Protein AF-A0A6I2M3P4-F1 (afdb_monomer_lite)

Secondary structure (DSSP, 8-state):
---TTHHHHHHHHHHHHHHHHHHHHHH-HHHHHHHTT--GGGHHHHHHHHHHHHHHHHHHHHHH--HHHHHHHHHHHHHHHHHHHHHHHHTTS--HHHHHHHHHHHHHHHHHHHTT-

Structure (mmCIF, N/CA/C/O backbone):
data_AF-A0A6I2M3P4-F1
#
_entry.id   AF-A0A6I2M3P4-F1
#
loop_
_atom_site.group_PDB
_atom_site.id
_atom_site.type_symbol
_atom_site.label_atom_id
_atom_site.label_alt_id
_atom_site.label_comp_id
_atom_site.label_asym_id
_atom_site.label_entity_id
_atom_site.label_seq_id
_atom_site.pdbx_PDB_ins_code
_atom_site.Cartn_x
_atom_site.Cartn_y
_atom_site.Cartn_z
_atom_site.occupancy
_atom_site.B_iso_or_equiv
_atom_site.auth_seq_id
_atom_site.auth_comp_id
_atom_site.auth_asym_id
_atom_site.auth_atom_id
_atom_site.pdbx_PDB_model_num
ATOM 1 N N . MET A 1 1 ? 22.881 15.861 -17.111 1.00 49.88 1 MET A N 1
ATOM 2 C CA . MET A 1 1 ? 23.107 16.102 -15.668 1.00 49.88 1 MET A CA 1
ATOM 3 C C . MET A 1 1 ? 22.750 14.823 -14.932 1.00 49.88 1 MET A C 1
ATOM 5 O O . MET A 1 1 ? 21.656 14.314 -15.130 1.00 49.88 1 MET A O 1
ATOM 9 N N . SER A 1 2 ? 23.692 14.234 -14.200 1.00 54.59 2 SER A N 1
ATOM 10 C CA . SER A 1 2 ? 23.534 12.927 -13.559 1.00 54.59 2 SER A CA 1
ATOM 11 C C . SER A 1 2 ? 22.477 12.983 -12.455 1.00 54.59 2 SER A C 1
ATOM 13 O O . SER A 1 2 ? 22.724 13.544 -11.391 1.00 54.59 2 SER A O 1
ATOM 15 N N . ALA A 1 3 ? 21.331 12.338 -12.665 1.00 61.12 3 ALA A N 1
ATOM 16 C CA . ALA A 1 3 ? 20.294 12.129 -11.649 1.00 61.12 3 ALA A CA 1
ATOM 17 C C . ALA A 1 3 ? 20.735 11.200 -10.488 1.00 61.12 3 ALA A C 1
ATOM 19 O O . ALA A 1 3 ? 19.892 10.704 -9.744 1.00 61.12 3 ALA A O 1
ATOM 20 N N . GLY A 1 4 ? 22.043 10.953 -10.329 1.00 75.81 4 GLY A N 1
ATOM 21 C CA . GLY A 1 4 ? 22.617 9.808 -9.615 1.00 75.81 4 GLY A CA 1
ATOM 22 C C . GLY A 1 4 ? 22.250 9.693 -8.134 1.00 75.81 4 GLY A C 1
ATOM 23 O O . GLY A 1 4 ? 22.308 8.593 -7.602 1.00 75.81 4 GLY A O 1
ATOM 24 N N . LEU A 1 5 ? 21.828 10.789 -7.488 1.00 79.50 5 LEU A N 1
ATOM 25 C CA . LEU A 1 5 ? 21.383 10.795 -6.084 1.00 79.50 5 LEU A CA 1
ATOM 26 C C . LEU A 1 5 ? 20.009 11.442 -5.857 1.00 79.50 5 LEU A C 1
ATOM 28 O O . LEU A 1 5 ? 19.343 11.118 -4.877 1.00 79.50 5 LEU A O 1
ATOM 32 N N . ALA A 1 6 ? 19.546 12.310 -6.761 1.00 86.75 6 ALA A N 1
ATOM 33 C CA . ALA A 1 6 ? 18.277 13.018 -6.590 1.00 86.75 6 ALA A CA 1
ATOM 34 C C . ALA A 1 6 ? 17.069 12.070 -6.657 1.00 86.75 6 ALA A C 1
ATOM 36 O O . ALA A 1 6 ? 16.171 12.154 -5.824 1.00 86.75 6 ALA A O 1
ATOM 37 N N . LEU A 1 7 ? 17.063 11.137 -7.614 1.00 88.50 7 LEU A N 1
ATOM 38 C CA . LEU A 1 7 ? 15.954 10.198 -7.788 1.00 88.50 7 LEU A CA 1
ATOM 39 C C . LEU A 1 7 ? 15.818 9.211 -6.606 1.00 88.50 7 LEU A C 1
ATOM 41 O O . LEU A 1 7 ? 14.716 9.104 -6.064 1.00 88.50 7 LEU A O 1
ATOM 45 N N . PRO A 1 8 ? 16.898 8.549 -6.134 1.00 91.56 8 PRO A N 1
ATOM 46 C CA . PRO A 1 8 ? 16.842 7.732 -4.921 1.00 91.56 8 PRO A CA 1
ATOM 47 C C . PRO A 1 8 ? 16.382 8.518 -3.692 1.00 91.56 8 PRO A C 1
ATOM 49 O O . PRO A 1 8 ? 15.584 8.012 -2.909 1.00 91.56 8 PRO A O 1
ATOM 52 N N . LEU A 1 9 ? 16.855 9.758 -3.529 1.00 93.44 9 LEU A N 1
ATOM 53 C CA . LEU A 1 9 ? 16.485 10.603 -2.396 1.00 93.44 9 LEU A CA 1
ATOM 54 C C . LEU A 1 9 ? 14.984 10.915 -2.389 1.00 93.44 9 LEU A C 1
ATOM 56 O O . LEU A 1 9 ? 14.334 10.738 -1.362 1.00 93.44 9 LEU A O 1
ATOM 60 N N . VAL A 1 10 ? 14.421 11.323 -3.530 1.00 94.50 10 VAL A N 1
ATOM 61 C CA . VAL A 1 10 ? 12.973 11.560 -3.662 1.00 94.50 10 VAL A CA 1
ATOM 62 C C . VAL A 1 10 ? 12.183 10.285 -3.348 1.00 94.50 10 VAL A C 1
ATOM 64 O O . VAL A 1 10 ? 11.187 10.348 -2.628 1.00 94.50 10 VAL A O 1
ATOM 67 N N . GLY A 1 11 ? 12.656 9.124 -3.812 1.00 93.62 11 GLY A N 1
ATOM 68 C CA . GLY A 1 11 ? 12.061 7.828 -3.480 1.00 93.62 11 GLY A CA 1
ATOM 69 C C . GLY A 1 11 ? 12.056 7.543 -1.975 1.00 93.62 11 GLY A C 1
ATOM 70 O O . GLY A 1 11 ? 11.015 7.212 -1.410 1.00 93.62 11 GLY A O 1
ATOM 71 N N . TRP A 1 12 ? 13.189 7.735 -1.296 1.00 95.69 12 TRP A N 1
ATOM 72 C CA . TRP A 1 12 ? 13.289 7.529 0.152 1.00 95.69 12 TRP A CA 1
ATOM 73 C C . TRP A 1 12 ? 12.456 8.517 0.965 1.00 95.69 12 TRP A C 1
ATOM 75 O O . TRP A 1 12 ? 11.873 8.126 1.975 1.00 95.69 12 TRP A O 1
ATOM 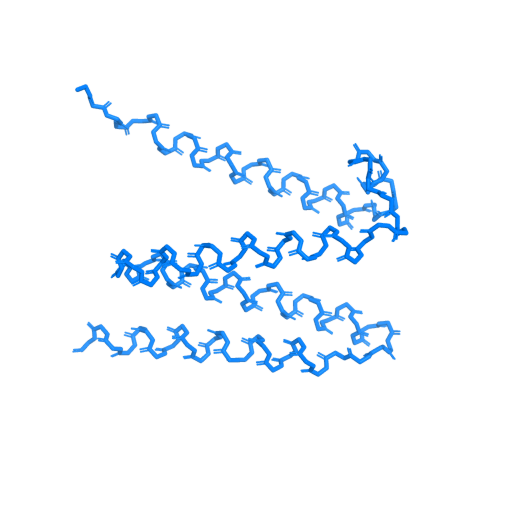85 N N . ILE A 1 13 ? 12.337 9.767 0.516 1.00 96.88 13 ILE A N 1
ATOM 86 C CA . ILE A 1 13 ? 11.429 10.744 1.127 1.00 96.88 13 ILE A CA 1
ATOM 87 C C . ILE A 1 13 ? 9.982 10.254 1.020 1.00 96.88 13 ILE A C 1
ATOM 89 O O . ILE A 1 13 ? 9.264 10.267 2.018 1.00 96.88 13 ILE A O 1
ATOM 93 N N . ALA A 1 14 ? 9.558 9.762 -0.149 1.00 94.94 14 ALA A N 1
ATOM 94 C CA . ALA A 1 14 ? 8.211 9.219 -0.321 1.00 94.94 14 ALA A CA 1
ATOM 95 C C . ALA A 1 14 ? 7.949 8.020 0.611 1.00 94.94 14 ALA A C 1
ATOM 97 O O . ALA A 1 14 ? 6.884 7.942 1.228 1.00 94.94 14 ALA A O 1
ATOM 98 N N . VAL A 1 15 ? 8.931 7.125 0.780 1.00 96.06 15 VAL A N 1
ATOM 99 C CA . VAL A 1 15 ? 8.856 6.007 1.738 1.00 96.06 15 VAL A CA 1
ATOM 100 C C . VAL A 1 15 ? 8.731 6.520 3.172 1.00 96.06 15 VAL A C 1
ATOM 102 O O . VAL A 1 15 ? 7.837 6.091 3.895 1.00 96.06 15 VAL A O 1
ATOM 105 N N . ALA A 1 16 ? 9.581 7.460 3.585 1.00 97.81 16 ALA A N 1
ATOM 106 C CA . ALA A 1 16 ? 9.571 7.995 4.944 1.00 97.81 16 ALA A CA 1
ATOM 107 C C . ALA A 1 16 ? 8.244 8.691 5.278 1.00 97.81 16 ALA A C 1
ATOM 109 O O . ALA A 1 16 ? 7.675 8.453 6.343 1.00 97.81 16 ALA A O 1
ATOM 110 N N . VAL A 1 17 ? 7.717 9.499 4.353 1.00 97.12 17 VAL A N 1
ATOM 111 C CA . VAL A 1 17 ? 6.424 10.174 4.519 1.00 97.12 17 VAL A CA 1
ATOM 112 C C . VAL A 1 17 ? 5.296 9.151 4.628 1.00 97.12 17 VAL A C 1
ATOM 114 O O . VAL A 1 17 ? 4.540 9.177 5.595 1.00 97.12 17 VAL A O 1
ATOM 117 N N . THR A 1 18 ? 5.187 8.216 3.683 1.00 94.75 18 THR A N 1
ATOM 118 C CA . THR A 1 18 ? 4.084 7.236 3.674 1.00 94.75 18 THR A CA 1
ATOM 119 C C . THR A 1 18 ? 4.130 6.285 4.869 1.00 94.75 18 THR A C 1
ATOM 121 O O . THR A 1 18 ? 3.089 6.000 5.468 1.00 94.75 18 THR A O 1
ATOM 124 N N . LEU A 1 19 ? 5.322 5.851 5.280 1.00 95.94 19 LEU A N 1
ATOM 125 C CA . LEU A 1 19 ? 5.499 5.035 6.477 1.00 95.94 19 LEU A CA 1
ATOM 126 C C . LEU A 1 19 ? 5.180 5.828 7.748 1.00 95.94 19 LEU A C 1
ATOM 128 O O . LEU A 1 19 ? 4.480 5.316 8.617 1.00 95.94 19 LEU A O 1
ATOM 132 N N . GLY A 1 20 ? 5.623 7.084 7.840 1.00 97.50 20 GLY A N 1
ATOM 133 C CA . GLY A 1 20 ? 5.314 7.964 8.968 1.00 97.50 20 GLY A CA 1
ATOM 134 C C . GLY A 1 20 ? 3.810 8.183 9.140 1.00 97.50 20 GLY A C 1
ATOM 135 O O . GLY A 1 20 ? 3.288 8.036 10.245 1.00 97.50 20 GLY A O 1
ATOM 136 N N . LEU A 1 21 ? 3.094 8.437 8.040 1.00 95.88 21 LEU A N 1
ATOM 137 C CA . LEU A 1 21 ? 1.630 8.530 8.034 1.00 95.88 21 LEU A CA 1
ATOM 138 C C . LEU A 1 21 ? 0.971 7.216 8.473 1.00 95.88 21 LEU A C 1
ATOM 140 O O . LEU A 1 21 ? 0.038 7.232 9.276 1.00 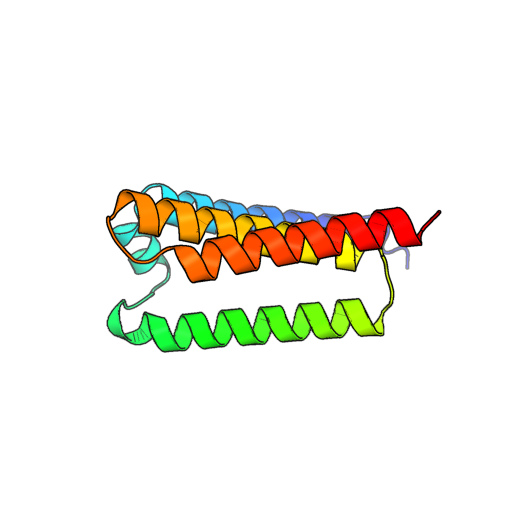95.88 21 LEU A O 1
ATOM 144 N N . THR A 1 22 ? 1.479 6.081 7.987 1.00 95.06 22 THR A N 1
ATOM 145 C CA . THR A 1 22 ? 0.975 4.748 8.350 1.00 95.06 22 THR A CA 1
ATOM 146 C C . THR A 1 22 ? 1.135 4.486 9.844 1.00 95.06 22 THR A C 1
ATOM 148 O O . THR A 1 22 ? 0.171 4.103 10.499 1.00 95.06 22 THR A O 1
ATOM 151 N N . VAL A 1 23 ? 2.322 4.738 10.402 1.00 96.69 23 VAL A N 1
ATOM 152 C CA . VAL A 1 23 ? 2.600 4.568 11.836 1.00 96.69 23 VAL A CA 1
ATOM 153 C C . VAL A 1 23 ? 1.725 5.497 12.673 1.00 96.69 23 VAL A C 1
ATOM 155 O O . VAL A 1 23 ? 1.154 5.055 13.667 1.00 96.69 23 VAL A O 1
ATOM 158 N N . MET A 1 24 ? 1.566 6.758 12.259 1.00 96.44 24 MET A N 1
ATOM 159 C CA . MET A 1 24 ? 0.724 7.725 12.963 1.00 96.44 24 MET A CA 1
ATOM 160 C C . MET A 1 24 ? -0.733 7.254 13.064 1.00 96.44 24 MET A C 1
ATOM 162 O O . MET A 1 24 ? -1.305 7.293 14.150 1.00 96.44 24 MET A O 1
ATOM 166 N N . VAL A 1 25 ? -1.324 6.794 11.957 1.00 94.94 25 VAL A N 1
ATOM 167 C CA . VAL A 1 25 ? -2.714 6.307 11.942 1.00 94.94 25 VAL A CA 1
ATOM 168 C C . VAL A 1 25 ? -2.840 4.942 12.626 1.00 94.94 25 VAL A C 1
ATOM 170 O O . VAL A 1 25 ? -3.844 4.674 13.272 1.00 94.94 25 VAL A O 1
ATOM 173 N N . ALA A 1 26 ? -1.834 4.072 12.532 1.00 94.00 26 ALA A N 1
ATOM 174 C CA . ALA A 1 26 ? -1.868 2.769 13.194 1.00 94.00 26 ALA A CA 1
ATOM 175 C C . ALA A 1 26 ? -1.772 2.874 14.727 1.00 94.00 26 ALA A C 1
ATOM 177 O O . ALA A 1 26 ? -2.398 2.081 15.427 1.00 94.00 26 ALA A O 1
ATOM 178 N N . ALA A 1 27 ? -0.997 3.832 15.247 1.00 96.44 27 ALA A N 1
ATOM 179 C CA . ALA A 1 27 ? -0.814 4.030 16.685 1.00 96.44 27 ALA A CA 1
ATOM 180 C C . ALA A 1 27 ? -2.038 4.672 17.362 1.00 96.44 27 ALA A C 1
ATOM 182 O O . ALA A 1 27 ? -2.383 4.303 18.482 1.00 96.44 27 ALA A O 1
ATOM 183 N N . ASP A 1 28 ? -2.696 5.612 16.681 1.00 96.19 28 ASP A N 1
ATOM 184 C CA . ASP A 1 28 ? -3.931 6.258 17.129 1.00 96.19 28 ASP A CA 1
ATOM 185 C C . ASP A 1 28 ? -4.854 6.465 15.916 1.00 96.19 28 ASP A C 1
ATOM 187 O O . ASP A 1 28 ? -4.735 7.474 15.217 1.00 96.19 28 ASP A O 1
ATOM 191 N N . PRO A 1 29 ? -5.772 5.523 15.629 1.00 92.38 29 PRO A N 1
ATOM 192 C 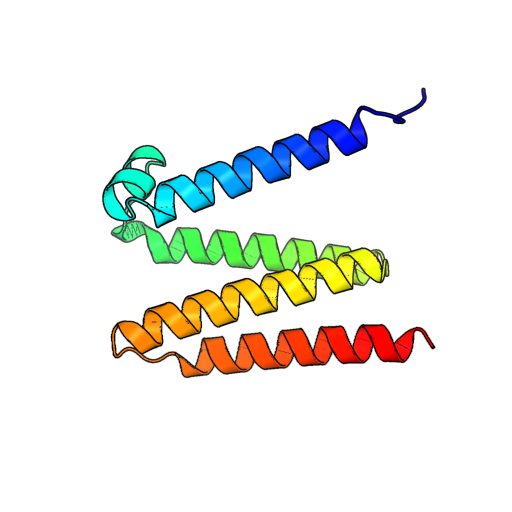CA . PRO A 1 29 ? -6.622 5.606 14.445 1.00 92.38 29 PRO A CA 1
ATOM 193 C C . PRO A 1 29 ? -7.484 6.864 14.400 1.00 92.38 29 PRO A C 1
ATOM 195 O O . PRO A 1 29 ? -7.637 7.460 13.338 1.00 92.38 29 PRO A O 1
ATOM 198 N N . GLN A 1 30 ? -8.036 7.298 15.535 1.00 93.00 30 GLN A N 1
ATOM 199 C CA . GLN A 1 30 ? -8.923 8.460 15.561 1.00 93.00 30 GLN A CA 1
ATOM 200 C C . GLN A 1 30 ? -8.127 9.765 15.519 1.00 93.00 30 GLN A C 1
ATOM 202 O O . GLN A 1 30 ? -8.391 10.612 14.662 1.00 93.00 30 GLN A O 1
ATOM 207 N N . GLY A 1 31 ? -7.125 9.926 16.387 1.00 94.06 31 GLY A N 1
ATOM 208 C CA . GLY A 1 31 ? -6.303 11.134 16.405 1.00 94.06 31 GLY A CA 1
ATOM 209 C C . GLY A 1 31 ? -5.411 11.265 15.170 1.00 94.06 31 GLY A C 1
ATOM 210 O O . GLY A 1 31 ? -5.227 12.369 14.662 1.00 94.06 31 GLY A O 1
ATOM 211 N N . GLY A 1 32 ? -4.910 10.156 14.625 1.00 94.50 32 GLY A N 1
ATOM 212 C CA . GLY A 1 32 ? -4.142 10.123 13.382 1.00 94.50 32 GLY A CA 1
ATOM 213 C C . GLY A 1 32 ? -4.966 10.554 12.169 1.00 94.50 32 GLY A C 1
ATOM 214 O O . GLY A 1 32 ? -4.493 11.368 11.380 1.00 94.50 32 GLY A O 1
ATOM 215 N N . LEU A 1 33 ? -6.212 10.080 12.042 1.00 93.25 33 LEU A N 1
ATOM 216 C CA . LEU A 1 33 ? -7.124 10.555 10.996 1.00 93.25 33 LEU A CA 1
ATOM 217 C C . LEU A 1 33 ? -7.476 12.037 11.184 1.00 93.25 33 LEU A C 1
ATOM 219 O O . LEU A 1 33 ? -7.438 12.790 10.212 1.00 93.25 33 LEU A O 1
ATOM 223 N N . ALA A 1 34 ? -7.736 12.481 12.417 1.00 93.56 34 ALA A N 1
ATOM 224 C CA . ALA A 1 34 ? -8.033 13.884 12.706 1.00 93.56 34 ALA A CA 1
ATOM 225 C C . ALA A 1 34 ? -6.875 14.826 12.330 1.00 93.56 34 ALA A C 1
ATOM 227 O O . ALA A 1 34 ? -7.114 15.879 11.750 1.00 93.56 34 ALA A O 1
ATOM 228 N N . ARG A 1 35 ? -5.617 14.435 12.586 1.00 95.12 35 ARG A N 1
ATOM 229 C CA . ARG A 1 35 ? -4.417 15.197 12.175 1.00 95.12 35 ARG A CA 1
ATOM 230 C C . ARG A 1 35 ? -4.239 15.299 10.660 1.00 95.12 35 ARG A C 1
ATOM 232 O O . ARG A 1 35 ? -3.491 16.152 10.199 1.00 95.12 35 ARG A O 1
ATOM 239 N N . LEU A 1 36 ? -4.878 14.408 9.906 1.00 94.31 36 LEU A N 1
ATOM 240 C CA . LEU A 1 36 ? -4.887 14.406 8.444 1.00 94.31 36 LEU A CA 1
ATOM 241 C C . LEU A 1 36 ? -6.169 15.010 7.872 1.00 94.31 36 LEU A C 1
ATOM 243 O O . LEU A 1 36 ? -6.466 14.772 6.701 1.00 94.31 36 LEU A O 1
ATOM 247 N N . ASP A 1 37 ? -6.962 15.693 8.701 1.00 94.44 37 ASP A N 1
ATOM 248 C CA . ASP A 1 37 ? -8.277 16.234 8.351 1.00 94.44 37 ASP A CA 1
ATOM 249 C C . ASP A 1 37 ? -9.221 15.190 7.723 1.00 94.44 37 ASP A C 1
ATOM 251 O O . ASP A 1 37 ? -10.160 15.519 6.994 1.00 94.44 37 ASP A O 1
ATOM 255 N N . HIS A 1 38 ? -8.996 13.903 8.011 1.00 93.75 38 HIS A N 1
ATOM 256 C CA . HIS A 1 38 ? -9.841 12.830 7.511 1.00 93.75 38 HIS A CA 1
ATOM 257 C C . HIS A 1 38 ? -11.120 12.756 8.340 1.00 93.75 38 HIS A C 1
ATOM 259 O O . HIS A 1 38 ? -11.109 12.516 9.548 1.00 93.75 38 HIS A O 1
ATOM 265 N N . ARG A 1 39 ? -12.243 12.925 7.647 1.00 91.94 39 ARG A N 1
ATOM 266 C CA . ARG A 1 39 ? -13.590 12.843 8.200 1.00 91.94 39 ARG A CA 1
ATOM 267 C C . ARG A 1 39 ? -14.176 11.444 7.954 1.00 91.94 39 ARG A C 1
ATOM 269 O O . ARG A 1 39 ? -14.202 11.025 6.793 1.00 91.94 39 ARG A O 1
ATOM 276 N N . PRO A 1 40 ? -14.637 10.708 8.985 1.00 90.88 40 PRO A N 1
ATOM 277 C CA . PRO A 1 40 ? -15.210 9.367 8.816 1.00 90.88 40 PRO A CA 1
ATOM 278 C C . PRO A 1 40 ? -16.351 9.302 7.791 1.00 90.88 40 PRO A C 1
ATOM 280 O O . PRO A 1 40 ? -16.441 8.357 7.011 1.00 90.88 40 PRO A O 1
ATOM 283 N N . GLU A 1 41 ? -17.184 10.336 7.737 1.00 95.31 41 GLU A N 1
ATOM 284 C CA . GLU A 1 41 ? -18.306 10.481 6.812 1.00 95.31 41 GLU A CA 1
ATOM 285 C C . GLU A 1 41 ? -17.882 10.593 5.335 1.00 95.31 41 GLU A C 1
ATOM 287 O O . GLU A 1 41 ? -18.668 10.281 4.442 1.00 95.31 41 GLU A O 1
ATOM 292 N N . LEU A 1 42 ? -16.627 10.968 5.059 1.00 95.81 42 LEU A N 1
ATOM 293 C CA . LEU A 1 42 ? -16.060 11.048 3.707 1.00 95.81 42 LEU A CA 1
ATOM 294 C C . LEU A 1 42 ? -15.231 9.810 3.329 1.00 95.81 42 LEU A C 1
ATOM 296 O O . LEU A 1 42 ? -14.680 9.755 2.226 1.00 95.81 42 LEU A O 1
ATOM 300 N N . LEU A 1 43 ? -15.144 8.798 4.202 1.00 91.94 43 LEU A N 1
ATOM 301 C CA . LEU A 1 43 ? -14.250 7.650 4.025 1.00 91.94 43 LEU A CA 1
ATOM 302 C C . LEU A 1 43 ? -14.470 6.923 2.691 1.00 91.94 43 LEU A C 1
ATOM 304 O O . LEU A 1 43 ? -13.502 6.567 2.025 1.00 91.94 43 LEU A O 1
ATOM 308 N N . GLY A 1 44 ? -15.724 6.757 2.259 1.00 95.31 44 GLY A N 1
ATOM 309 C CA . GLY A 1 44 ? -16.035 6.129 0.971 1.00 95.31 44 GLY A CA 1
ATOM 310 C C . GLY A 1 44 ? -15.430 6.873 -0.227 1.00 95.31 44 GLY A C 1
ATOM 311 O O . GLY A 1 44 ? -14.877 6.243 -1.128 1.00 95.31 44 GLY A O 1
ATOM 312 N N . GLN A 1 45 ? -15.460 8.209 -0.212 1.00 97.38 45 GLN A N 1
ATOM 313 C CA . GLN A 1 45 ? -14.889 9.042 -1.278 1.00 97.38 45 GLN A CA 1
ATOM 314 C C . GLN A 1 45 ? -13.357 8.996 -1.259 1.00 97.38 45 GLN A C 1
ATOM 316 O O . GLN A 1 45 ? -12.724 8.840 -2.303 1.00 97.38 45 GLN A O 1
ATOM 321 N N . VAL A 1 46 ? -12.753 9.054 -0.067 1.00 95.00 46 VAL A N 1
ATOM 322 C CA . VAL A 1 46 ? -11.297 8.922 0.104 1.00 95.00 46 VAL A CA 1
ATOM 323 C C . VAL A 1 46 ? -10.812 7.558 -0.392 1.00 95.00 46 VAL A C 1
ATOM 325 O O . VAL A 1 46 ? -9.810 7.479 -1.104 1.00 95.00 46 VAL A O 1
ATOM 328 N N . MET A 1 47 ? -11.532 6.481 -0.071 1.00 95.69 47 MET A N 1
ATOM 329 C CA . MET A 1 47 ? -11.204 5.136 -0.547 1.00 95.69 47 MET A CA 1
ATOM 330 C C . MET A 1 47 ? -11.341 5.013 -2.066 1.00 95.69 47 MET A C 1
ATOM 332 O O . MET A 1 47 ? -10.457 4.438 -2.697 1.00 95.69 47 MET A O 1
ATOM 336 N N . ALA A 1 48 ? -12.370 5.610 -2.676 1.00 97.62 48 ALA A N 1
ATOM 337 C CA . ALA A 1 48 ? -12.487 5.663 -4.135 1.00 97.62 48 ALA A CA 1
ATOM 338 C C . ALA A 1 48 ? -11.270 6.349 -4.783 1.00 97.62 48 ALA A C 1
ATOM 340 O O . ALA A 1 48 ? -10.715 5.831 -5.751 1.00 97.62 48 ALA A O 1
ATOM 341 N N . GLY A 1 49 ? -10.794 7.458 -4.204 1.00 97.38 49 GLY A N 1
ATOM 342 C CA . GLY A 1 49 ? -9.563 8.122 -4.642 1.00 97.38 49 GLY A CA 1
ATOM 343 C C . GLY A 1 49 ? -8.321 7.229 -4.533 1.00 97.38 49 GLY A C 1
ATOM 344 O O . GLY A 1 49 ? -7.511 7.183 -5.460 1.00 97.38 49 GLY A O 1
ATOM 345 N N . ARG A 1 50 ? -8.188 6.458 -3.444 1.00 95.00 50 ARG A N 1
ATOM 346 C CA . ARG A 1 50 ? -7.086 5.492 -3.267 1.00 95.00 50 ARG A CA 1
ATOM 347 C C . ARG A 1 50 ? -7.129 4.385 -4.321 1.00 95.00 50 ARG A C 1
ATOM 349 O O . ARG A 1 50 ? -6.094 4.095 -4.918 1.00 95.00 50 ARG A O 1
ATOM 356 N N . TYR A 1 51 ? -8.307 3.831 -4.610 1.00 96.00 51 TYR A N 1
ATOM 357 C CA . TYR A 1 51 ? -8.464 2.827 -5.666 1.00 96.00 51 TYR A CA 1
ATOM 358 C C . TYR A 1 51 ? -8.167 3.394 -7.058 1.00 96.00 51 TYR A C 1
ATOM 360 O O . TYR A 1 51 ? -7.513 2.725 -7.854 1.00 96.00 51 TYR A O 1
ATOM 368 N N . ALA A 1 52 ? -8.566 4.636 -7.348 1.00 98.06 52 ALA A N 1
ATOM 369 C CA . ALA A 1 52 ? -8.226 5.300 -8.607 1.00 98.06 52 ALA A CA 1
ATOM 370 C C . ALA A 1 52 ? -6.705 5.496 -8.764 1.00 98.06 52 ALA A C 1
ATOM 372 O O . ALA A 1 52 ? -6.150 5.205 -9.824 1.00 98.06 52 ALA A O 1
ATOM 373 N N . ALA A 1 53 ? -6.011 5.919 -7.702 1.00 97.00 53 ALA A N 1
ATOM 374 C CA . ALA A 1 53 ? -4.553 6.044 -7.708 1.00 97.00 53 ALA A CA 1
ATOM 375 C C . ALA A 1 53 ? -3.853 4.684 -7.892 1.00 97.00 53 ALA A C 1
ATOM 377 O O . ALA A 1 53 ? -2.912 4.569 -8.677 1.00 97.00 53 ALA A O 1
ATOM 378 N N . GLN A 1 54 ? -4.336 3.635 -7.221 1.00 96.00 54 GLN A N 1
ATOM 379 C CA . GLN A 1 54 ? -3.830 2.269 -7.391 1.00 96.00 54 GLN A CA 1
ATOM 380 C C . GLN A 1 54 ? -4.063 1.738 -8.811 1.00 96.00 54 GLN A C 1
ATOM 382 O O . GLN A 1 54 ? -3.170 1.113 -9.379 1.00 96.00 54 GLN A O 1
ATOM 387 N N . ALA A 1 55 ? -5.223 2.021 -9.409 1.00 97.00 55 ALA A N 1
ATOM 388 C CA . ALA A 1 55 ? -5.521 1.658 -10.791 1.00 97.00 55 ALA A CA 1
ATOM 389 C C . ALA A 1 55 ? -4.577 2.362 -11.778 1.00 97.00 55 ALA A C 1
ATOM 391 O O . ALA A 1 55 ? -4.075 1.724 -12.702 1.00 97.00 55 ALA A O 1
ATOM 392 N N . LEU A 1 56 ? -4.271 3.644 -11.553 1.00 97.94 56 LEU A N 1
ATOM 393 C CA . LEU A 1 56 ? -3.288 4.377 -12.353 1.00 97.94 56 LEU A CA 1
ATOM 394 C C . LEU A 1 56 ? -1.884 3.762 -12.240 1.00 97.94 56 LEU A C 1
ATOM 396 O O . LEU A 1 56 ? -1.210 3.596 -13.255 1.00 97.94 56 LEU A O 1
ATOM 400 N N . LEU A 1 57 ? -1.450 3.379 -11.033 1.00 96.31 57 LEU A N 1
ATOM 401 C CA . LEU A 1 57 ? -0.172 2.684 -10.834 1.00 96.31 57 LEU A CA 1
ATOM 402 C C . LEU A 1 57 ? -0.146 1.319 -11.531 1.00 96.31 57 LEU A C 1
ATOM 404 O O . LEU A 1 57 ? 0.851 0.983 -12.164 1.00 96.31 57 LEU A O 1
ATOM 408 N N . ALA A 1 58 ? -1.240 0.557 -11.465 1.00 95.81 58 ALA A N 1
ATOM 409 C CA . ALA A 1 58 ? -1.375 -0.719 -12.168 1.00 95.81 58 ALA A CA 1
ATOM 410 C C . ALA A 1 58 ? -1.317 -0.552 -13.685 1.00 95.81 58 ALA A C 1
ATOM 412 O O . ALA A 1 58 ? -0.611 -1.301 -14.358 1.00 95.81 58 ALA A O 1
ATOM 413 N N . PHE A 1 59 ? -1.990 0.467 -14.215 1.00 97.06 59 PHE A N 1
ATOM 414 C CA . PHE A 1 59 ? -1.908 0.820 -15.625 1.00 97.06 59 PHE A CA 1
ATOM 415 C C . PHE A 1 59 ? -0.474 1.192 -16.027 1.00 97.06 59 PHE A C 1
ATOM 417 O O . PHE A 1 59 ? 0.048 0.655 -17.001 1.00 97.06 59 PHE A O 1
ATOM 424 N N . ALA A 1 60 ? 0.205 2.041 -15.250 1.00 96.19 60 ALA A N 1
ATOM 425 C CA . ALA A 1 60 ? 1.595 2.408 -15.509 1.00 96.19 60 ALA A CA 1
ATOM 426 C C . ALA A 1 60 ? 2.539 1.192 -15.457 1.00 96.19 60 ALA A C 1
ATOM 428 O O . ALA A 1 60 ? 3.411 1.053 -16.316 1.00 96.19 60 ALA A O 1
ATOM 429 N N . ALA A 1 61 ? 2.354 0.281 -14.497 1.00 95.00 61 ALA A N 1
ATOM 430 C CA . ALA A 1 61 ? 3.131 -0.955 -14.401 1.00 95.00 61 ALA A CA 1
ATOM 431 C C . ALA A 1 61 ? 2.898 -1.880 -15.607 1.00 95.00 61 ALA A C 1
ATOM 433 O O . ALA A 1 61 ? 3.854 -2.443 -16.138 1.00 95.00 61 ALA A O 1
ATOM 434 N N . ALA A 1 62 ? 1.652 -1.987 -16.077 1.00 93.38 62 ALA A N 1
ATOM 435 C CA . ALA A 1 62 ? 1.303 -2.767 -17.261 1.00 93.38 62 ALA A CA 1
ATOM 436 C C . ALA A 1 62 ? 1.907 -2.179 -18.549 1.00 93.38 62 ALA A C 1
ATOM 438 O O . ALA A 1 62 ? 2.461 -2.919 -19.355 1.00 93.38 62 ALA A O 1
ATOM 439 N N . VAL A 1 63 ? 1.849 -0.854 -18.730 1.00 96.62 63 VAL A N 1
ATOM 440 C CA . VAL A 1 63 ? 2.361 -0.174 -19.936 1.00 96.62 63 VAL A CA 1
ATOM 441 C C . VAL A 1 63 ? 3.888 -0.153 -19.984 1.00 96.62 63 VAL A C 1
ATOM 443 O O . VAL A 1 63 ? 4.473 -0.334 -21.047 1.00 96.62 63 VAL A O 1
ATOM 446 N N . THR A 1 64 ? 4.551 0.066 -18.847 1.00 94.94 64 THR A N 1
ATOM 447 C CA . THR A 1 64 ? 6.023 0.107 -18.793 1.00 94.94 64 THR A CA 1
ATOM 448 C C . THR A 1 64 ? 6.666 -1.273 -18.902 1.00 94.94 64 THR A C 1
ATOM 450 O O . THR A 1 64 ? 7.868 -1.350 -19.148 1.00 94.94 64 THR A O 1
ATOM 453 N N . ALA A 1 65 ? 5.894 -2.350 -18.698 1.00 89.88 65 ALA A N 1
ATOM 454 C CA . ALA A 1 65 ? 6.349 -3.742 -18.711 1.00 89.88 65 ALA A CA 1
ATOM 455 C C . ALA A 1 65 ? 7.576 -4.016 -17.812 1.00 89.88 65 ALA A C 1
ATOM 457 O O . ALA A 1 65 ? 8.311 -4.985 -18.005 1.00 89.88 65 ALA A O 1
ATOM 458 N N . HIS A 1 66 ? 7.808 -3.174 -16.800 1.00 93.69 66 HIS A N 1
ATOM 459 C CA . HIS A 1 66 ? 8.934 -3.330 -15.894 1.00 93.69 66 HIS A CA 1
ATOM 460 C C . HIS A 1 66 ? 8.573 -4.331 -14.793 1.00 93.69 66 HIS A C 1
ATOM 462 O O . HIS A 1 66 ? 7.928 -3.982 -13.800 1.00 93.69 66 HIS A O 1
ATOM 468 N N . ALA A 1 67 ? 9.032 -5.574 -14.933 1.00 93.62 67 ALA A N 1
ATOM 469 C CA . ALA A 1 67 ? 8.668 -6.670 -14.034 1.00 93.62 67 ALA A CA 1
ATOM 470 C C . ALA A 1 67 ? 8.908 -6.360 -12.547 1.00 93.62 67 ALA A C 1
ATOM 472 O O . ALA A 1 67 ? 8.045 -6.632 -11.721 1.00 93.62 67 ALA A O 1
ATOM 473 N N . GLY A 1 68 ? 10.015 -5.696 -12.195 1.00 95.38 68 GLY A N 1
ATOM 474 C CA . GLY A 1 68 ? 10.270 -5.302 -10.802 1.00 95.38 68 GLY A CA 1
ATOM 475 C C . GLY A 1 68 ? 9.228 -4.330 -10.227 1.00 95.38 68 GLY A C 1
ATOM 476 O O . GLY A 1 68 ? 8.890 -4.417 -9.049 1.00 95.38 68 GLY A O 1
ATOM 477 N N . PHE A 1 69 ? 8.670 -3.438 -11.054 1.00 95.38 69 PHE A N 1
ATOM 478 C CA . PHE A 1 69 ? 7.651 -2.484 -10.619 1.00 95.38 69 PHE A CA 1
ATOM 479 C C . PHE A 1 69 ? 6.296 -3.179 -10.470 1.00 95.38 69 PHE A C 1
ATOM 481 O O . PHE A 1 69 ? 5.624 -3.006 -9.455 1.00 95.38 69 PHE A O 1
ATOM 488 N N . LEU A 1 70 ? 5.937 -4.037 -11.431 1.00 96.19 70 LEU A N 1
ATOM 489 C CA . LEU A 1 70 ? 4.723 -4.847 -11.357 1.00 96.19 70 LEU A CA 1
ATOM 490 C C . LEU A 1 70 ? 4.748 -5.811 -10.159 1.00 96.19 70 LEU A C 1
ATOM 492 O O . LEU A 1 70 ? 3.744 -5.944 -9.463 1.00 96.19 70 LEU A O 1
ATOM 496 N N . LEU A 1 71 ? 5.901 -6.421 -9.867 1.00 97.12 71 LEU A N 1
ATOM 497 C CA . LEU A 1 71 ? 6.094 -7.270 -8.693 1.00 97.12 71 LEU A CA 1
ATOM 498 C C . LEU A 1 71 ? 5.879 -6.482 -7.397 1.00 97.12 71 LEU A C 1
ATOM 500 O O . LEU A 1 71 ? 5.088 -6.898 -6.551 1.00 97.12 71 LEU A O 1
ATOM 504 N N . ALA A 1 72 ? 6.543 -5.331 -7.252 1.00 96.75 72 ALA A N 1
ATOM 505 C CA . ALA A 1 72 ? 6.380 -4.471 -6.081 1.00 96.75 72 ALA A CA 1
ATOM 506 C C . ALA A 1 72 ? 4.918 -4.034 -5.894 1.00 96.75 72 ALA A C 1
ATOM 508 O O . ALA A 1 72 ? 4.405 -4.038 -4.773 1.00 96.75 72 ALA A O 1
ATOM 509 N N . LEU A 1 73 ? 4.221 -3.724 -6.991 1.00 97.38 73 LEU A N 1
ATOM 510 C CA . LEU A 1 73 ? 2.813 -3.352 -6.963 1.00 97.38 73 LEU A CA 1
ATOM 511 C C . LEU A 1 73 ? 1.916 -4.513 -6.504 1.00 97.38 73 LEU A C 1
ATOM 513 O O . LEU A 1 73 ? 1.102 -4.326 -5.601 1.00 97.38 73 LEU A O 1
ATOM 517 N N . LEU A 1 74 ? 2.089 -5.715 -7.058 1.00 97.94 74 LEU A N 1
ATOM 518 C CA . LEU A 1 74 ? 1.317 -6.902 -6.668 1.00 97.94 74 LEU A CA 1
ATOM 519 C C . LEU A 1 74 ? 1.540 -7.274 -5.196 1.00 97.94 74 LEU A C 1
ATOM 521 O O . LEU A 1 74 ? 0.583 -7.571 -4.481 1.00 97.94 74 LEU A O 1
ATOM 525 N N . LEU A 1 75 ? 2.780 -7.185 -4.708 1.00 98.38 75 LEU A N 1
ATOM 526 C CA . LEU A 1 75 ? 3.086 -7.386 -3.290 1.00 98.38 75 LEU A CA 1
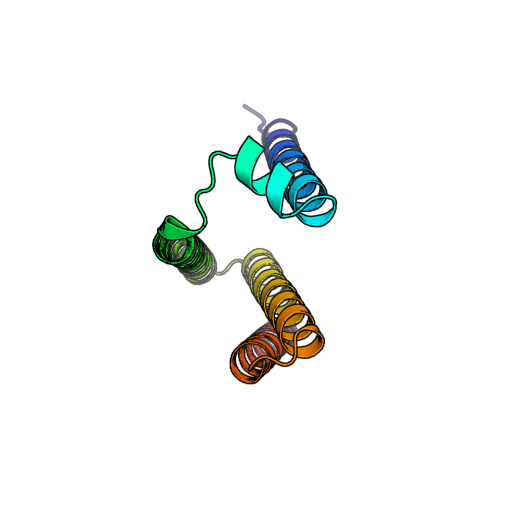ATOM 527 C C . LEU A 1 75 ? 2.434 -6.313 -2.407 1.00 98.38 75 LEU A C 1
ATOM 529 O O . LEU A 1 75 ? 1.928 -6.634 -1.332 1.00 98.38 75 LEU A O 1
ATOM 533 N N . SER A 1 76 ? 2.380 -5.058 -2.866 1.00 97.62 76 SER A N 1
ATOM 534 C CA . SER A 1 76 ? 1.697 -3.981 -2.138 1.00 97.62 76 SER A CA 1
ATOM 535 C C . SER A 1 76 ? 0.183 -4.217 -2.037 1.00 97.62 76 SER A C 1
ATOM 537 O O . SER A 1 76 ? -0.398 -4.031 -0.966 1.00 97.62 76 SER A O 1
ATOM 539 N N . PHE A 1 77 ? -0.455 -4.704 -3.109 1.00 98.00 77 PHE A N 1
ATOM 540 C CA . PHE A 1 77 ? -1.875 -5.065 -3.114 1.00 98.00 77 PHE A CA 1
ATOM 541 C C . PHE A 1 77 ? -2.155 -6.268 -2.218 1.00 98.00 77 PHE A C 1
ATOM 543 O O . PHE A 1 77 ? -3.137 -6.255 -1.471 1.00 98.00 77 PHE A O 1
ATOM 550 N N . ALA A 1 78 ? -1.275 -7.273 -2.242 1.00 98.56 78 ALA A N 1
ATOM 551 C CA . ALA A 1 78 ? -1.360 -8.416 -1.344 1.00 98.56 78 ALA A CA 1
ATOM 552 C C . ALA A 1 78 ? -1.302 -7.974 0.123 1.00 98.56 78 ALA A C 1
ATOM 554 O O . ALA A 1 78 ? -2.190 -8.320 0.901 1.00 98.56 78 ALA A O 1
ATOM 555 N N . LEU A 1 79 ? -0.301 -7.164 0.486 1.00 98.00 79 LEU A N 1
ATOM 556 C CA . LEU A 1 79 ? -0.132 -6.659 1.846 1.00 98.00 79 LEU A CA 1
ATOM 557 C C . LEU A 1 79 ? -1.363 -5.876 2.316 1.00 98.00 79 LEU A C 1
ATOM 559 O O . LEU A 1 79 ? -1.912 -6.199 3.368 1.00 98.00 79 LEU A O 1
ATOM 563 N N . ALA A 1 80 ? -1.824 -4.894 1.534 1.00 96.88 80 ALA A N 1
ATOM 564 C CA . ALA A 1 80 ? -2.981 -4.079 1.905 1.00 96.88 80 ALA A CA 1
ATOM 565 C C . ALA A 1 80 ? -4.239 -4.943 2.091 1.00 96.88 80 ALA A C 1
ATOM 567 O O . ALA A 1 80 ? -4.926 -4.845 3.105 1.00 96.88 80 ALA A O 1
ATOM 568 N N . SER A 1 81 ? -4.481 -5.871 1.161 1.00 98.06 81 SER A N 1
ATOM 569 C CA . SER A 1 81 ? -5.635 -6.770 1.215 1.00 98.06 81 SER A CA 1
ATOM 570 C C . SER A 1 81 ? -5.587 -7.709 2.424 1.00 98.06 81 SER A C 1
ATOM 572 O O . SER A 1 81 ? -6.607 -7.942 3.069 1.00 98.06 81 SER A O 1
ATOM 574 N N . PHE A 1 82 ? -4.422 -8.248 2.789 1.00 98.62 82 PHE A N 1
ATOM 575 C CA . PHE A 1 82 ? -4.323 -9.097 3.978 1.00 98.62 82 PHE A CA 1
ATOM 576 C C . PHE A 1 82 ? -4.439 -8.313 5.283 1.00 98.62 82 PHE A C 1
ATOM 578 O O . PHE A 1 82 ? -5.039 -8.826 6.229 1.00 98.62 82 PHE A O 1
ATOM 585 N N . VAL A 1 83 ? -3.928 -7.080 5.339 1.00 97.50 83 VAL A N 1
ATOM 586 C CA . VAL A 1 83 ? -4.129 -6.192 6.492 1.00 97.50 83 VAL A CA 1
ATOM 587 C C . VAL A 1 83 ? -5.619 -5.897 6.680 1.00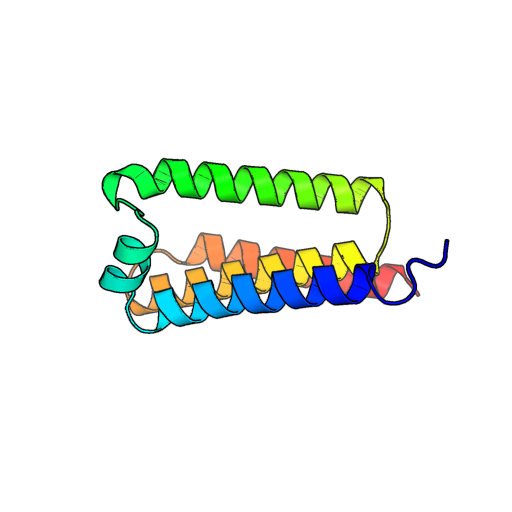 97.50 83 VAL A C 1
ATOM 589 O O . VAL A 1 83 ? -6.135 -6.125 7.774 1.00 97.50 83 VAL A O 1
ATOM 592 N N . ASP A 1 84 ? -6.334 -5.503 5.623 1.00 96.69 84 ASP A N 1
ATOM 593 C CA . ASP A 1 84 ? -7.784 -5.271 5.680 1.00 96.69 84 ASP A CA 1
ATOM 594 C C . ASP A 1 84 ? -8.536 -6.533 6.114 1.00 96.69 84 ASP A C 1
ATOM 596 O O . ASP A 1 84 ? -9.402 -6.492 6.993 1.00 96.69 84 ASP A O 1
ATOM 600 N N . ALA A 1 85 ? -8.176 -7.685 5.537 1.00 98.19 85 ALA A N 1
ATOM 601 C CA . ALA A 1 85 ? -8.779 -8.960 5.897 1.00 98.19 85 ALA A CA 1
ATOM 602 C C . ALA A 1 85 ? -8.590 -9.272 7.388 1.00 98.19 85 ALA A C 1
ATOM 604 O O . ALA A 1 85 ? -9.536 -9.687 8.055 1.00 98.19 85 ALA A O 1
ATOM 605 N N . LEU A 1 86 ? -7.384 -9.053 7.916 1.00 98.25 86 LEU A N 1
ATOM 606 C CA . LEU A 1 86 ? -7.055 -9.289 9.318 1.00 98.25 86 LEU A CA 1
ATOM 607 C C . LEU A 1 86 ? -7.827 -8.349 10.249 1.00 98.25 86 LEU A C 1
ATOM 609 O O . LEU A 1 86 ? -8.359 -8.801 11.263 1.00 98.25 86 LEU A O 1
ATOM 613 N N . VAL A 1 87 ? -7.910 -7.060 9.909 1.00 96.38 87 VAL A N 1
ATOM 614 C CA . VAL A 1 87 ? -8.651 -6.058 10.690 1.00 96.38 87 VAL A CA 1
ATOM 615 C C . VAL A 1 87 ? -10.139 -6.403 10.727 1.00 96.38 87 VAL A C 1
ATOM 617 O O . VAL A 1 87 ? -10.718 -6.495 11.810 1.00 96.38 87 VAL A O 1
ATOM 620 N N . HIS A 1 88 ? -10.750 -6.681 9.572 1.00 96.69 88 HIS A N 1
ATOM 621 C CA . HIS A 1 88 ? -12.159 -7.064 9.508 1.00 96.69 88 HIS A CA 1
ATOM 622 C C . HIS A 1 88 ? -12.437 -8.380 10.236 1.00 96.69 88 HIS A C 1
ATOM 624 O O . HIS A 1 88 ? -13.420 -8.462 10.968 1.00 96.69 88 HIS A O 1
ATOM 630 N N . ALA A 1 89 ? -11.566 -9.383 10.096 1.00 97.81 89 ALA A N 1
ATOM 631 C CA . ALA A 1 89 ? -11.719 -10.658 10.791 1.00 97.81 89 ALA A CA 1
ATOM 632 C C . ALA A 1 89 ? -11.674 -10.486 12.318 1.00 97.81 89 ALA A C 1
ATOM 634 O O . ALA A 1 89 ? -12.531 -11.022 13.017 1.00 97.81 89 ALA A O 1
ATOM 635 N N . ARG A 1 90 ? -10.727 -9.690 12.839 1.00 97.44 90 ARG A N 1
ATOM 636 C CA . ARG A 1 90 ? -10.615 -9.391 14.279 1.00 97.44 90 ARG A CA 1
ATOM 637 C C . ARG A 1 90 ? -11.828 -8.644 14.830 1.00 97.44 90 ARG A C 1
ATOM 639 O O . ARG A 1 90 ? -12.180 -8.841 15.986 1.00 97.44 90 ARG A O 1
ATOM 646 N N . ALA A 1 91 ? -12.470 -7.819 14.007 1.00 97.25 91 ALA A N 1
ATOM 647 C CA . ALA A 1 91 ? -13.681 -7.088 14.365 1.00 97.25 91 ALA A CA 1
ATOM 648 C C . ALA A 1 91 ? -14.982 -7.893 14.150 1.00 97.25 91 ALA A C 1
ATOM 650 O O . ALA A 1 91 ? -16.069 -7.355 14.338 1.00 97.25 91 ALA A O 1
ATOM 651 N N . GLY A 1 92 ? -14.908 -9.165 13.734 1.00 97.75 92 GLY A N 1
ATOM 652 C CA . GLY A 1 92 ? -16.095 -9.987 13.467 1.00 97.75 92 GLY A CA 1
ATOM 653 C C . GLY A 1 92 ? -16.863 -9.588 12.199 1.00 97.75 92 GLY A C 1
ATOM 654 O O . GLY A 1 92 ? -18.036 -9.925 12.046 1.00 97.75 92 GLY A O 1
ATOM 655 N N . HIS A 1 93 ? -16.219 -8.871 11.277 1.00 97.44 93 HIS A N 1
ATOM 656 C CA . HIS A 1 93 ? -16.803 -8.412 10.019 1.00 97.44 93 HIS A CA 1
ATOM 657 C C . HIS A 1 93 ? -16.373 -9.272 8.818 1.00 97.44 93 HIS A C 1
ATOM 659 O O . HIS A 1 93 ? -15.437 -10.074 8.868 1.00 97.44 93 HIS A O 1
ATOM 665 N N . ARG A 1 94 ? -17.072 -9.102 7.686 1.00 96.19 94 ARG A N 1
ATOM 666 C CA . ARG A 1 94 ? -16.791 -9.827 6.438 1.00 96.19 94 ARG A CA 1
ATOM 667 C C . ARG A 1 94 ? -15.403 -9.459 5.898 1.00 96.19 94 ARG A C 1
ATOM 669 O O . ARG A 1 94 ? -15.209 -8.368 5.385 1.00 96.19 94 ARG A O 1
ATOM 676 N N . HIS A 1 95 ? -14.481 -10.418 5.908 1.00 97.81 95 HIS A N 1
ATOM 677 C CA . HIS A 1 95 ? -13.106 -10.246 5.414 1.00 97.81 95 HIS A CA 1
ATOM 678 C C . HIS A 1 95 ? -12.822 -10.966 4.081 1.00 97.81 95 HIS A C 1
ATOM 680 O O . HIS A 1 95 ? -11.825 -10.685 3.422 1.00 97.81 95 HIS A O 1
ATOM 686 N N . ARG A 1 96 ? -13.694 -11.901 3.664 1.00 97.06 96 ARG A N 1
ATOM 687 C CA . ARG A 1 96 ? -13.466 -12.780 2.496 1.00 97.06 96 ARG A CA 1
ATOM 688 C C . ARG A 1 96 ? -13.060 -12.046 1.205 1.00 97.06 96 ARG A C 1
ATOM 690 O O . ARG A 1 96 ? -12.145 -12.543 0.556 1.00 97.06 96 ARG A O 1
ATOM 697 N N . PRO A 1 97 ? -13.671 -10.903 0.820 1.00 97.12 97 PRO A N 1
ATOM 698 C CA . PRO A 1 97 ? -13.262 -10.185 -0.390 1.00 97.12 97 PRO A CA 1
ATOM 699 C C . PRO A 1 97 ? -11.787 -9.770 -0.354 1.00 97.12 97 PRO A C 1
ATOM 701 O O . PRO A 1 97 ? -11.064 -9.987 -1.320 1.00 97.12 97 PRO A O 1
ATOM 704 N N . HIS A 1 98 ? -11.329 -9.269 0.794 1.00 97.31 98 HIS A N 1
ATOM 705 C CA . HIS A 1 98 ? -9.943 -8.861 0.999 1.00 97.31 98 HIS A CA 1
ATOM 706 C C . HIS A 1 98 ? -8.997 -10.069 1.005 1.00 97.31 98 HIS A C 1
ATOM 708 O O . HIS A 1 98 ? -7.950 -10.042 0.370 1.00 97.31 98 HIS A O 1
ATOM 714 N N . THR A 1 99 ? -9.388 -11.186 1.629 1.00 98.00 99 THR A N 1
ATOM 715 C CA . THR A 1 99 ? -8.587 -12.422 1.582 1.00 98.00 99 THR A CA 1
ATOM 716 C C . THR A 1 99 ? -8.389 -12.919 0.145 1.00 98.00 99 THR A C 1
ATOM 718 O O . THR A 1 99 ? -7.268 -13.243 -0.240 1.00 98.00 99 THR A O 1
ATOM 721 N N . VAL A 1 100 ? -9.455 -12.948 -0.662 1.00 98.44 100 VAL A N 1
ATOM 722 C CA . VAL A 1 100 ? -9.385 -13.380 -2.068 1.00 98.44 100 VAL A CA 1
ATOM 723 C C . VAL A 1 100 ? -8.524 -12.424 -2.893 1.00 98.44 100 VAL A C 1
ATOM 725 O O . VAL A 1 100 ? -7.676 -12.889 -3.650 1.00 98.44 100 VAL A O 1
ATOM 728 N N . ALA A 1 101 ? -8.682 -11.110 -2.715 1.00 97.88 101 ALA A N 1
ATOM 729 C CA . ALA A 1 101 ? -7.853 -10.113 -3.394 1.00 97.88 101 ALA A CA 1
ATOM 730 C C . ALA A 1 101 ? -6.360 -10.266 -3.048 1.00 97.88 101 ALA A C 1
ATOM 732 O O . ALA A 1 101 ? -5.505 -10.198 -3.935 1.00 97.88 101 ALA A O 1
ATOM 733 N N . GLY A 1 102 ? -6.044 -10.546 -1.779 1.00 98.31 102 GLY A N 1
ATOM 734 C CA . GLY A 1 102 ? -4.677 -10.803 -1.331 1.00 98.31 102 GLY A CA 1
ATOM 735 C C . GLY A 1 102 ? -4.072 -12.051 -1.973 1.00 98.31 102 GLY A C 1
ATOM 736 O O . GLY A 1 102 ? -2.967 -11.996 -2.512 1.00 98.31 102 GLY A O 1
ATOM 737 N N . ILE A 1 103 ? -4.821 -13.159 -1.989 1.00 98.62 103 ILE A N 1
ATOM 738 C CA . ILE A 1 103 ? -4.401 -14.413 -2.633 1.00 98.62 103 ILE A CA 1
ATOM 739 C C . ILE A 1 103 ? -4.197 -14.213 -4.137 1.00 98.62 103 ILE A C 1
ATOM 741 O O . ILE A 1 103 ? -3.176 -14.637 -4.669 1.00 98.62 103 ILE A O 1
ATOM 745 N N . ALA A 1 104 ? -5.130 -13.545 -4.819 1.00 98.38 104 ALA A N 1
ATOM 746 C CA . ALA A 1 104 ? -5.018 -13.269 -6.249 1.00 98.38 104 ALA A CA 1
ATOM 747 C C . ALA A 1 104 ? -3.774 -12.424 -6.570 1.00 98.38 104 ALA A C 1
ATOM 749 O O . ALA A 1 104 ? -3.062 -12.712 -7.530 1.00 98.38 104 ALA A O 1
ATOM 750 N N . SER A 1 105 ? -3.469 -11.430 -5.732 1.00 98.31 105 SER A N 1
ATOM 751 C CA . SER A 1 105 ? -2.280 -10.586 -5.890 1.00 98.31 105 SER A CA 1
ATOM 752 C C . SER A 1 105 ? -0.981 -11.375 -5.680 1.00 98.31 105 SER A C 1
ATOM 754 O O . SER A 1 105 ? -0.050 -11.236 -6.473 1.00 98.31 105 SER A O 1
ATOM 756 N N . LEU A 1 106 ? -0.923 -12.262 -4.675 1.00 98.31 106 LEU A N 1
ATOM 757 C CA . LEU A 1 106 ? 0.219 -13.169 -4.480 1.00 98.31 106 LEU A CA 1
ATOM 758 C C . LEU A 1 106 ? 0.379 -14.163 -5.630 1.00 98.31 106 LEU A C 1
ATOM 760 O O . LEU A 1 106 ? 1.497 -14.398 -6.077 1.00 98.31 106 LEU A O 1
ATOM 764 N N . ALA A 1 107 ? -0.722 -14.732 -6.120 1.00 98.25 107 ALA A N 1
ATOM 765 C CA . ALA A 1 107 ? -0.695 -15.632 -7.265 1.00 98.25 107 ALA A CA 1
ATOM 766 C C . ALA A 1 107 ? -0.159 -14.912 -8.509 1.00 98.25 107 ALA A C 1
ATOM 768 O O . ALA A 1 107 ? 0.714 -15.441 -9.188 1.00 98.25 107 ALA A O 1
ATOM 769 N N . GLY A 1 108 ? -0.603 -13.677 -8.764 1.00 97.44 108 GLY A N 1
ATOM 770 C CA . GLY A 1 108 ? -0.059 -12.838 -9.832 1.00 97.44 108 GLY A CA 1
ATOM 771 C C . GLY A 1 108 ? 1.439 -12.569 -9.671 1.00 97.44 108 GLY A C 1
ATOM 772 O O . GLY A 1 108 ? 2.185 -12.678 -10.640 1.00 97.44 108 GLY A O 1
ATOM 773 N N . ALA A 1 109 ? 1.898 -12.269 -8.451 1.00 97.44 109 ALA A N 1
ATOM 774 C CA . ALA A 1 109 ? 3.320 -12.067 -8.167 1.00 97.44 109 ALA A CA 1
ATOM 775 C C . ALA A 1 109 ? 4.143 -13.344 -8.420 1.00 97.44 109 ALA A C 1
ATOM 777 O O . ALA A 1 109 ? 5.205 -13.278 -9.034 1.00 97.44 109 ALA A O 1
ATOM 778 N N . ALA A 1 110 ? 3.637 -14.506 -7.999 1.00 97.50 110 ALA A N 1
ATOM 779 C CA . ALA A 1 110 ? 4.277 -15.795 -8.243 1.00 97.50 110 ALA A CA 1
ATOM 780 C C . ALA A 1 110 ? 4.342 -16.125 -9.743 1.00 97.50 110 ALA A C 1
ATOM 782 O O . ALA A 1 110 ? 5.403 -16.495 -10.237 1.00 97.50 110 ALA A O 1
ATOM 783 N N . LEU A 1 111 ? 3.241 -15.923 -10.476 1.00 96.94 111 LEU A N 1
ATOM 784 C CA . LEU A 1 111 ? 3.194 -16.110 -11.928 1.00 96.94 111 LEU A CA 1
ATOM 785 C C . LEU A 1 111 ? 4.202 -15.211 -12.644 1.00 96.94 111 LEU A C 1
ATOM 787 O O . LEU A 1 111 ? 4.929 -15.686 -13.515 1.00 96.94 111 LEU A O 1
ATOM 791 N N . LEU A 1 112 ? 4.280 -13.938 -12.247 1.00 95.69 112 LEU A N 1
ATOM 792 C CA . LEU A 1 112 ? 5.245 -12.995 -12.799 1.00 95.69 112 LEU A CA 1
ATOM 793 C C . LEU A 1 112 ? 6.676 -13.506 -12.624 1.00 95.69 112 LEU A C 1
ATOM 795 O O . LEU A 1 112 ? 7.411 -13.536 -13.600 1.00 95.69 112 LEU A O 1
ATOM 799 N N . LEU A 1 113 ? 7.050 -13.962 -11.425 1.00 95.19 113 LEU A N 1
ATOM 800 C CA . LEU A 1 113 ? 8.382 -14.521 -11.170 1.00 95.19 113 LEU A CA 1
ATOM 801 C C . LEU A 1 113 ? 8.663 -15.764 -12.025 1.00 95.19 113 LEU A C 1
ATOM 803 O O . LEU A 1 113 ? 9.759 -15.902 -12.559 1.00 95.19 113 LEU A O 1
ATOM 807 N N . THR A 1 114 ? 7.679 -16.650 -12.205 1.00 94.31 114 THR A N 1
ATOM 808 C CA . THR A 1 114 ? 7.854 -17.847 -13.046 1.00 94.31 114 THR A CA 1
ATOM 809 C C . THR A 1 114 ? 7.929 -17.540 -14.539 1.00 94.31 114 THR A C 1
ATOM 811 O O . THR A 1 114 ? 8.578 -18.279 -15.264 1.00 94.31 114 THR A O 1
ATOM 814 N N . ALA A 1 115 ? 7.304 -16.456 -15.005 1.00 89.50 115 ALA A N 1
ATOM 815 C CA . ALA A 1 115 ? 7.307 -16.060 -16.414 1.00 89.50 115 ALA A CA 1
ATOM 816 C C . ALA A 1 115 ? 8.614 -15.376 -16.861 1.00 89.50 115 ALA A C 1
ATOM 818 O O . ALA A 1 115 ? 8.765 -15.051 -18.03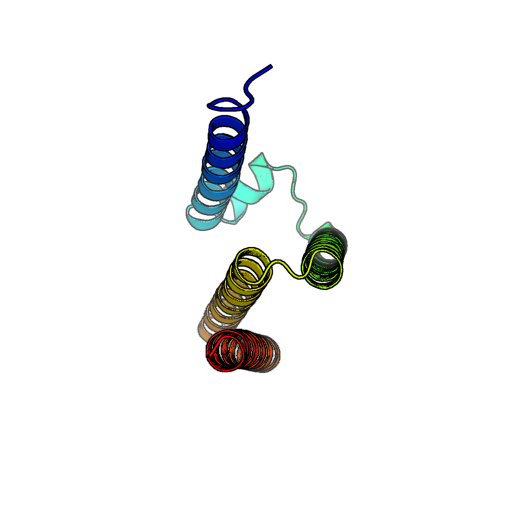6 1.00 89.50 115 ALA A O 1
ATOM 819 N N . GLN A 1 116 ? 9.533 -15.109 -15.928 1.00 78.44 116 GLN A N 1
ATOM 820 C CA . GLN A 1 116 ? 10.849 -14.526 -16.208 1.00 78.44 116 GLN A CA 1
ATOM 821 C C . GLN A 1 116 ? 11.961 -15.572 -16.395 1.00 78.44 116 GLN A C 1
ATOM 823 O O . GLN A 1 116 ? 13.105 -15.187 -16.645 1.00 78.44 116 GLN A O 1
ATOM 828 N N . HIS A 1 117 ? 11.637 -16.858 -16.250 1.00 56.72 117 HIS A N 1
ATOM 829 C CA . HIS A 1 117 ? 12.528 -18.000 -16.460 1.00 56.72 117 HIS A CA 1
ATOM 830 C C . HIS A 1 117 ? 12.182 -18.718 -17.765 1.00 56.72 117 HIS A C 1
ATOM 832 O O . HIS A 1 117 ? 13.133 -19.223 -18.401 1.00 56.72 117 HIS A O 1
#

pLDDT: mean 94.06, std 8.12, range [49.88, 98.62]

Radius of gyration: 16.74 Å; chains: 1; bounding box: 42×34×37 Å

Foldseek 3Di:
DDCPVVVVVVVVVVVVVVVVLVCLCVVPVVVSCVVVVHDPVCVVVVVVVVVVVLVVQCVVCVVVVPLVSLLVSLQVLLVVLVVQLVVQVVVVHDSVVSNVSNVVSVVVNVVSVVVVD

Sequence (117 aa):
MSAGLALPLVGWIAVAVTLGLTVMVAADPQGGLARLDHRPELLGQVMAGRYAAQALLAFAAAVTAHAGFLLALLLSFALASFVDALVHARAGHRHRPHTVAGIASLAGAALLLTAQH